Protein AF-A0A349SIL9-F1 (afdb_monomer)

Radius of gyration: 14.26 Å; Cα contacts (8 Å, |Δi|>4): 176; chains: 1; bounding box: 29×44×31 Å

Foldseek 3Di:
DDDPPPPVPPPALFDFDQAWFAWADAPDDAFDWDAAFDFGTWGDDPNDIDTDTDRGTFGWHDADDHHRDTGHHRHTGTGTDPPPD

Solvent-accessible surface area (backbone atoms only — not comparable to full-atom values): 5022 Å² total; per-residue (Å²): 139,81,78,78,81,75,74,70,70,76,82,63,48,52,49,48,32,92,50,57,29,36,28,67,42,65,72,70,56,71,69,40,77,46,46,56,66,41,68,43,34,31,34,35,39,98,93,39,79,44,80,41,56,38,90,47,69,44,37,30,62,41,72,69,61,54,63,77,36,78,42,48,63,70,38,62,38,36,30,37,52,59,90,88,116

Sequence (85 aa):
DKMPIKISSQLTNYLRSPMPGLLVSIAVEVGDSVNAGDEVAIVEAMKMENSLRVERDAVVAAVHASPGETLDVDQPIIEFEPDGA

Secondary structure (DSSP, 8-state):
------------SEEE-SSSEEEEEE---TT-EE-TT-EEEEEEETTEEEEEE-SS-EEEEEE---TTPEEPTT-EEEEEPPTT-

pLDDT: mean 88.67, std 17.34, range [39.31, 98.38]

Structure (mmCIF, N/CA/C/O backbone):
data_AF-A0A349SIL9-F1
#
_entry.id   AF-A0A349SIL9-F1
#
loop_
_atom_site.group_PDB
_atom_site.id
_atom_site.type_symbol
_atom_site.label_atom_id
_atom_site.label_alt_id
_atom_site.label_comp_id
_atom_site.label_asym_id
_atom_site.label_entity_id
_atom_site.label_seq_id
_atom_site.pdbx_PDB_ins_code
_atom_site.Cartn_x
_atom_site.Cartn_y
_atom_site.Cartn_z
_atom_site.occupancy
_atom_site.B_iso_or_equiv
_atom_site.auth_seq_id
_atom_site.auth_comp_id
_atom_site.auth_asym_id
_atom_site.auth_atom_id
_atom_site.pdbx_PDB_model_num
ATOM 1 N N . ASP A 1 1 ? 3.551 36.245 18.679 1.00 45.75 1 ASP A N 1
ATOM 2 C CA . ASP A 1 1 ? 3.771 34.789 18.549 1.00 45.75 1 ASP A CA 1
ATOM 3 C C . ASP A 1 1 ? 2.632 34.115 17.797 1.00 45.75 1 ASP A C 1
ATOM 5 O O . ASP A 1 1 ? 1.649 33.707 18.399 1.00 45.75 1 ASP A O 1
ATOM 9 N N . LYS A 1 2 ? 2.711 34.060 16.462 1.00 45.97 2 LYS A N 1
ATOM 10 C CA . LYS A 1 2 ? 1.742 33.323 15.638 1.00 45.97 2 LYS 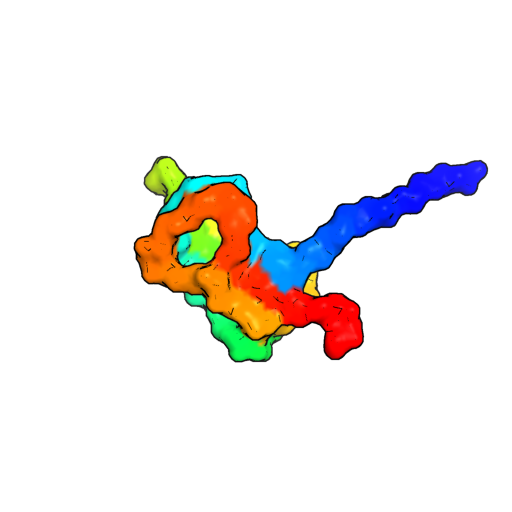A CA 1
ATOM 11 C C . LYS A 1 2 ? 2.406 32.026 1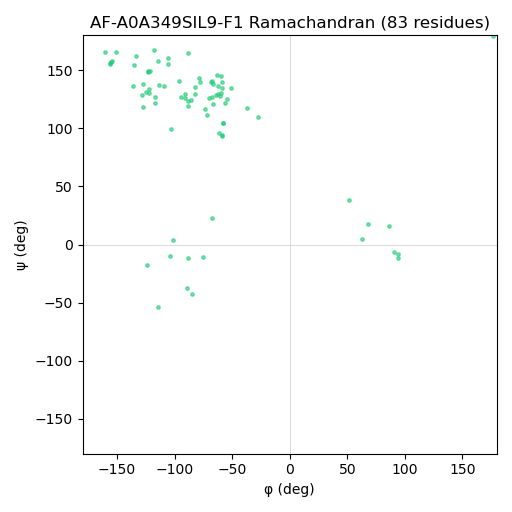5.196 1.00 45.97 2 LYS A C 1
ATOM 13 O O . LYS A 1 2 ? 3.218 32.042 14.278 1.00 45.97 2 LYS A O 1
ATOM 18 N N . MET A 1 3 ? 2.097 30.927 15.880 1.00 59.12 3 MET A N 1
ATOM 19 C CA . MET A 1 3 ? 2.408 29.597 15.360 1.00 59.12 3 MET A CA 1
ATOM 20 C C . MET A 1 3 ? 1.671 29.438 14.022 1.00 59.12 3 MET A C 1
ATOM 22 O O . MET A 1 3 ? 0.475 29.740 13.964 1.00 59.12 3 MET A O 1
ATOM 26 N N . PRO A 1 4 ? 2.339 29.010 12.939 1.00 57.97 4 PRO A N 1
ATOM 27 C CA . PRO A 1 4 ? 1.626 28.636 11.734 1.00 57.97 4 PRO A CA 1
ATOM 28 C C . PRO A 1 4 ? 0.759 27.424 12.076 1.00 57.97 4 PRO A C 1
ATOM 30 O O . PRO A 1 4 ? 1.244 26.444 12.644 1.00 57.97 4 PRO A O 1
ATOM 33 N N . ILE A 1 5 ? -0.528 27.500 11.740 1.00 52.34 5 ILE A N 1
ATOM 34 C CA . ILE A 1 5 ? -1.379 26.318 11.656 1.00 52.34 5 ILE A CA 1
ATOM 35 C C . ILE A 1 5 ? -0.682 25.418 10.636 1.00 52.34 5 ILE A C 1
ATOM 37 O O . ILE A 1 5 ? -0.691 25.713 9.440 1.00 52.34 5 ILE A O 1
ATOM 41 N N . LYS A 1 6 ? -0.017 24.356 11.107 1.00 40.88 6 LYS A N 1
ATOM 42 C CA . LYS A 1 6 ? 0.302 23.217 10.255 1.00 40.88 6 LYS A CA 1
ATOM 43 C C . LYS A 1 6 ? -1.061 22.692 9.833 1.00 40.88 6 LYS A C 1
ATOM 45 O O . LYS A 1 6 ? -1.716 21.991 10.595 1.00 40.88 6 LYS A O 1
ATOM 50 N N . ILE A 1 7 ? -1.516 23.107 8.655 1.00 41.56 7 ILE A N 1
ATOM 51 C CA . ILE A 1 7 ? -2.481 22.334 7.892 1.00 41.56 7 ILE A CA 1
ATOM 52 C C . ILE A 1 7 ? -1.748 21.011 7.701 1.00 41.56 7 ILE A C 1
ATOM 54 O O . ILE A 1 7 ? -0.844 20.933 6.871 1.00 41.56 7 ILE A O 1
ATOM 58 N N . SER A 1 8 ? -1.989 20.039 8.586 1.00 42.50 8 SER A N 1
ATOM 59 C CA . SER A 1 8 ? -1.542 18.675 8.362 1.00 42.50 8 SER A CA 1
ATOM 60 C C . SER A 1 8 ? -2.193 18.310 7.047 1.00 42.50 8 SER A C 1
ATOM 62 O O . SER A 1 8 ? -3.419 18.202 6.977 1.00 42.50 8 SER A O 1
ATOM 64 N N . SER A 1 9 ? -1.380 18.299 5.991 1.00 39.31 9 SER A N 1
ATOM 65 C CA . SER A 1 9 ? -1.738 17.785 4.680 1.00 39.31 9 SER A CA 1
ATOM 66 C C . SER A 1 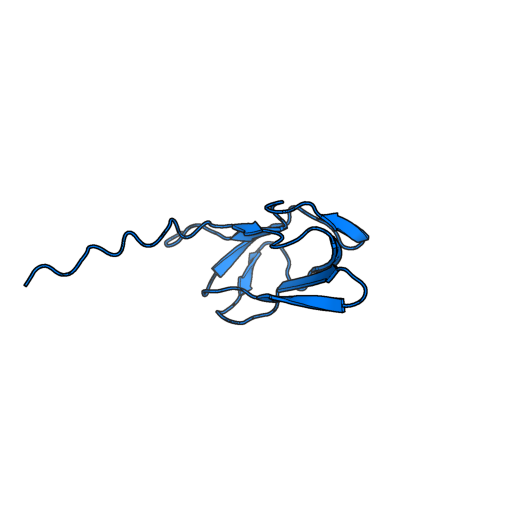9 ? -2.599 16.567 4.931 1.00 39.31 9 SER A C 1
ATOM 68 O O . SER A 1 9 ? -2.150 15.678 5.651 1.00 39.31 9 SER A O 1
ATOM 70 N N . GLN A 1 10 ? -3.851 16.642 4.485 1.00 44.06 10 GLN A N 1
ATOM 71 C CA . GLN A 1 10 ? -4.890 15.636 4.664 1.00 44.06 10 GLN A CA 1
ATOM 72 C C . GLN A 1 10 ? -4.235 14.263 4.805 1.00 44.06 10 GLN A C 1
ATOM 74 O O . GLN A 1 10 ? -3.600 13.822 3.850 1.00 44.06 10 GLN A O 1
ATOM 79 N N . LEU A 1 11 ? -4.282 13.672 6.006 1.00 53.47 11 LEU A N 1
ATOM 80 C CA . LEU A 1 11 ? -3.815 12.309 6.245 1.00 53.47 11 LEU A CA 1
ATOM 81 C C . LEU A 1 11 ? -4.655 11.447 5.315 1.00 53.47 11 LEU A C 1
ATOM 83 O O . LEU A 1 11 ? -5.815 11.159 5.599 1.00 53.47 11 LEU A O 1
ATOM 87 N N . THR A 1 12 ? -4.141 11.182 4.118 1.00 73.44 12 THR A N 1
ATOM 88 C CA . THR A 1 12 ? -4.894 10.412 3.149 1.00 73.44 12 THR A CA 1
ATOM 89 C C . THR A 1 12 ? -4.981 9.022 3.735 1.00 73.44 12 THR A C 1
ATOM 91 O O . THR A 1 12 ? -3.954 8.428 4.052 1.00 73.44 12 THR A O 1
ATOM 94 N N . ASN A 1 13 ? -6.187 8.481 3.843 1.00 91.75 13 ASN A N 1
ATOM 95 C CA . ASN A 1 13 ? -6.415 7.101 4.267 1.00 91.75 13 ASN A CA 1
ATOM 96 C C . ASN A 1 13 ? -5.910 6.083 3.233 1.00 91.75 13 ASN A C 1
ATOM 98 O O . ASN A 1 13 ? -6.402 4.972 3.176 1.00 91.75 13 ASN A O 1
ATOM 102 N N . TYR A 1 14 ? -4.974 6.461 2.369 1.00 94.44 14 TYR A N 1
ATOM 103 C CA . TYR A 1 14 ? -4.485 5.654 1.273 1.00 94.44 14 TYR A CA 1
ATOM 104 C C . TYR A 1 14 ? -2.970 5.603 1.324 1.00 94.44 14 TYR A C 1
ATOM 106 O O . TYR A 1 14 ? -2.314 6.645 1.308 1.00 94.44 14 TYR A O 1
ATOM 114 N N . LEU A 1 15 ? -2.434 4.391 1.279 1.00 95.44 15 LEU A N 1
ATOM 115 C CA . LEU A 1 15 ? -1.082 4.146 0.814 1.00 95.44 15 LEU A CA 1
ATOM 116 C C . LEU A 1 15 ? -1.143 3.940 -0.698 1.00 95.44 15 LEU A C 1
ATOM 118 O O . LEU A 1 15 ? -1.838 3.055 -1.207 1.00 95.44 15 LEU A O 1
ATOM 122 N N . ARG A 1 16 ? -0.443 4.814 -1.415 1.00 96.19 16 ARG A N 1
ATOM 123 C CA . ARG A 1 16 ? -0.408 4.868 -2.877 1.00 96.19 16 ARG A CA 1
ATOM 124 C C . ARG A 1 16 ? 0.982 4.524 -3.375 1.00 96.19 16 ARG A C 1
ATOM 126 O O . ARG A 1 16 ? 1.955 4.691 -2.641 1.00 96.19 16 ARG A O 1
ATOM 133 N N . SER A 1 17 ? 1.081 4.083 -4.625 1.00 95.94 17 SER A N 1
ATOM 134 C CA . SER A 1 17 ? 2.385 3.830 -5.225 1.00 95.94 17 SER A CA 1
ATOM 135 C C . SER A 1 17 ? 3.155 5.146 -5.395 1.00 95.94 17 SER A C 1
ATOM 137 O O . SER A 1 17 ? 2.686 6.032 -6.114 1.00 95.94 17 SER A O 1
ATOM 139 N N . PRO A 1 18 ? 4.345 5.302 -4.786 1.00 93.06 18 PRO A N 1
ATOM 140 C CA . PRO A 1 18 ? 5.137 6.527 -4.921 1.00 93.06 18 PRO A CA 1
ATOM 141 C C . PRO A 1 18 ? 5.840 6.624 -6.284 1.00 93.06 18 PRO A C 1
ATOM 143 O O . PRO A 1 18 ? 6.425 7.651 -6.622 1.00 93.06 18 PRO A O 1
ATOM 146 N N . MET A 1 19 ? 5.833 5.538 -7.056 1.00 94.25 19 MET A N 1
ATOM 147 C CA . MET A 1 19 ? 6.516 5.403 -8.337 1.00 94.25 19 MET A CA 1
ATOM 148 C C . MET A 1 19 ? 5.835 4.314 -9.179 1.00 94.25 19 MET A C 1
ATOM 150 O O . MET A 1 19 ? 5.214 3.414 -8.609 1.00 94.25 19 MET A O 1
ATOM 154 N N . PRO A 1 20 ? 5.962 4.341 -10.515 1.00 97.00 20 PRO A N 1
ATOM 155 C CA . PRO A 1 20 ? 5.535 3.219 -11.335 1.00 97.00 20 PRO A CA 1
ATOM 156 C C . PRO A 1 20 ? 6.426 1.994 -11.087 1.00 97.00 20 PRO A C 1
ATOM 158 O O . PRO A 1 20 ? 7.647 2.125 -10.957 1.00 97.00 20 PRO A O 1
ATOM 161 N N . GLY A 1 21 ? 5.836 0.803 -11.044 1.00 97.44 21 GLY A N 1
ATOM 162 C CA . GLY A 1 21 ? 6.580 -0.424 -10.754 1.00 97.44 21 GLY A CA 1
ATOM 163 C C . GLY A 1 21 ? 5.705 -1.668 -10.675 1.00 97.44 21 GLY A C 1
ATOM 164 O O . GLY A 1 21 ? 4.494 -1.599 -10.850 1.00 97.44 21 GLY A O 1
ATOM 165 N N . LEU A 1 22 ? 6.323 -2.818 -10.422 1.00 98.31 22 LEU A N 1
ATOM 166 C CA . LEU A 1 22 ? 5.629 -4.083 -10.196 1.00 98.31 22 LEU A CA 1
ATOM 167 C C . LEU A 1 22 ? 5.352 -4.251 -8.701 1.00 98.31 22 LEU A C 1
ATOM 169 O O . LEU A 1 22 ? 6.282 -4.214 -7.898 1.00 98.31 22 LEU A O 1
ATOM 173 N N . LEU A 1 23 ? 4.100 -4.484 -8.319 1.00 98.38 23 LEU A N 1
ATOM 174 C CA . LEU A 1 23 ? 3.761 -4.875 -6.956 1.00 98.38 23 LEU A CA 1
ATOM 175 C C . LEU A 1 23 ? 4.225 -6.314 -6.714 1.00 98.38 23 LEU A C 1
ATOM 177 O O . LEU A 1 23 ? 3.689 -7.249 -7.300 1.00 98.38 23 LEU A O 1
ATOM 181 N N . VAL A 1 24 ? 5.228 -6.505 -5.865 1.00 98.38 24 VAL A N 1
ATOM 182 C CA . VAL A 1 24 ? 5.826 -7.821 -5.595 1.00 98.38 24 VAL A CA 1
ATOM 183 C C . VAL A 1 24 ? 5.035 -8.570 -4.531 1.00 98.38 24 VAL A C 1
ATOM 185 O O . VAL A 1 24 ? 4.785 -9.766 -4.670 1.00 98.38 24 VAL A O 1
ATOM 188 N N . SER A 1 25 ? 4.627 -7.878 -3.469 1.00 98.19 25 SER A N 1
ATOM 189 C CA . SER A 1 25 ? 3.901 -8.481 -2.354 1.00 98.19 25 SER A CA 1
ATOM 190 C C . SER A 1 25 ? 3.033 -7.465 -1.617 1.00 98.19 25 SER A C 1
ATOM 192 O O . SER A 1 25 ? 3.284 -6.258 -1.655 1.00 98.19 25 SER A O 1
ATOM 194 N N . ILE A 1 26 ? 2.025 -7.992 -0.924 1.00 98.12 26 ILE A N 1
ATOM 195 C CA . ILE A 1 26 ? 1.236 -7.303 0.097 1.00 98.12 26 ILE A CA 1
ATOM 196 C C . ILE A 1 26 ? 1.330 -8.161 1.358 1.00 98.12 26 ILE A C 1
ATOM 198 O O . ILE A 1 26 ? 1.162 -9.378 1.282 1.00 98.12 26 ILE A O 1
ATOM 202 N N . ALA A 1 27 ? 1.646 -7.539 2.490 1.00 97.56 27 ALA A N 1
ATOM 203 C CA . ALA A 1 27 ? 1.891 -8.220 3.762 1.00 97.56 27 ALA A CA 1
ATOM 204 C C . ALA A 1 27 ? 0.701 -8.148 4.737 1.00 97.56 27 ALA A C 1
ATOM 206 O O . ALA A 1 27 ? 0.824 -8.602 5.870 1.00 97.56 27 ALA A O 1
ATOM 207 N N . VAL A 1 28 ? -0.420 -7.564 4.306 1.00 97.69 28 VAL A N 1
ATOM 208 C CA . VAL A 1 28 ? -1.605 -7.300 5.130 1.00 97.69 28 VAL A CA 1
ATOM 209 C C . VAL A 1 28 ? -2.895 -7.681 4.415 1.00 97.69 28 VAL A C 1
ATOM 211 O O . VAL A 1 28 ? -2.978 -7.643 3.185 1.00 97.69 28 VAL A O 1
ATOM 214 N N . GLU A 1 29 ? -3.917 -7.989 5.198 1.00 98.06 29 GLU A N 1
ATOM 215 C CA . GLU A 1 29 ? -5.276 -8.270 4.751 1.00 98.06 29 GLU A CA 1
ATOM 216 C C . GLU A 1 29 ? -6.269 -7.251 5.334 1.00 98.06 29 GLU A C 1
ATOM 218 O O . GLU A 1 29 ? -5.959 -6.467 6.231 1.00 98.06 29 GLU A O 1
ATOM 223 N N . VAL A 1 30 ? -7.492 -7.230 4.798 1.00 98.25 30 VAL A N 1
ATOM 224 C CA . VAL A 1 30 ? -8.557 -6.358 5.316 1.00 98.25 30 VAL A CA 1
ATOM 225 C C . VAL A 1 30 ? -8.890 -6.731 6.761 1.00 98.25 30 VAL A C 1
ATOM 227 O O . VAL A 1 30 ? -9.172 -7.890 7.056 1.00 98.25 30 VAL A O 1
ATOM 230 N N . GLY A 1 31 ? -8.916 -5.728 7.639 1.00 97.88 31 GLY A N 1
ATOM 231 C CA . GLY A 1 31 ? -9.143 -5.874 9.077 1.00 97.88 31 GLY A CA 1
ATOM 232 C C . GLY A 1 31 ? -7.865 -5.974 9.914 1.00 97.88 31 GLY A C 1
ATOM 233 O O . GLY A 1 31 ? -7.952 -5.907 11.141 1.00 97.88 31 GLY A O 1
ATOM 234 N N . ASP A 1 32 ? -6.688 -6.086 9.293 1.00 98.31 32 ASP A N 1
ATOM 235 C CA . ASP A 1 32 ? -5.425 -6.109 10.028 1.00 98.31 32 ASP A CA 1
ATOM 236 C C . ASP A 1 32 ? -5.122 -4.756 10.674 1.00 98.31 32 ASP A C 1
ATOM 238 O O . ASP A 1 32 ? -5.309 -3.696 10.073 1.00 98.31 32 ASP A O 1
ATOM 242 N N . SER A 1 33 ? -4.603 -4.802 11.903 1.00 97.00 33 SER A N 1
ATOM 243 C CA . SER A 1 33 ? -4.036 -3.636 12.584 1.00 97.00 33 SER A CA 1
ATOM 244 C C . SER A 1 33 ? -2.542 -3.539 12.288 1.00 97.00 33 SER A C 1
ATOM 246 O O . SER A 1 33 ? -1.806 -4.507 12.476 1.00 97.00 33 SER A O 1
ATOM 248 N N . VAL A 1 34 ? -2.095 -2.360 11.870 1.00 96.44 34 VAL A N 1
ATOM 249 C CA . VAL A 1 34 ? -0.704 -2.045 11.526 1.00 96.44 34 VAL A CA 1
ATOM 250 C C . VAL A 1 34 ? -0.214 -0.871 12.361 1.00 96.44 34 VAL A C 1
ATOM 252 O O . VAL A 1 34 ? -0.993 0.015 12.713 1.00 96.44 34 VAL A O 1
ATOM 255 N N . ASN A 1 35 ? 1.080 -0.849 12.661 1.00 96.25 35 ASN A N 1
ATOM 256 C CA . ASN A 1 35 ? 1.724 0.226 13.404 1.00 96.25 35 ASN A CA 1
ATOM 257 C C . ASN A 1 35 ? 2.564 1.109 12.479 1.00 96.25 35 ASN A C 1
ATOM 259 O O . ASN A 1 35 ? 2.999 0.699 11.397 1.00 96.25 35 ASN A O 1
ATOM 263 N N . ALA A 1 36 ? 2.860 2.323 12.937 1.00 94.56 36 ALA A N 1
ATOM 264 C CA . ALA A 1 36 ? 3.79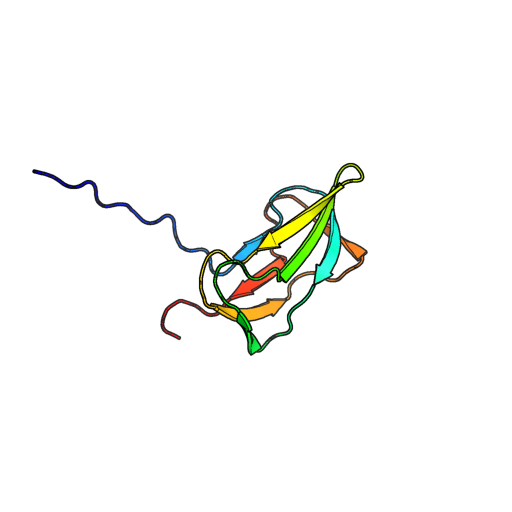9 3.199 12.250 1.00 94.56 36 ALA A CA 1
ATOM 265 C C . ALA A 1 36 ? 5.159 2.500 12.024 1.00 94.56 36 ALA A C 1
ATOM 267 O O . ALA A 1 36 ? 5.814 2.045 12.962 1.00 94.56 36 ALA A O 1
ATOM 268 N N . GLY A 1 37 ? 5.612 2.466 10.770 1.00 95.19 37 GLY A N 1
ATOM 269 C CA . GLY A 1 37 ? 6.858 1.833 10.336 1.00 95.19 37 GLY A CA 1
ATOM 270 C C . GLY A 1 37 ? 6.713 0.390 9.842 1.00 95.19 37 GLY A C 1
ATOM 271 O O . GLY A 1 37 ? 7.655 -0.112 9.209 1.00 95.19 37 GLY A O 1
ATOM 272 N N . ASP A 1 38 ? 5.559 -0.246 10.062 1.00 97.56 38 ASP A N 1
ATOM 273 C CA . ASP A 1 38 ? 5.287 -1.592 9.558 1.00 97.56 38 ASP A CA 1
ATOM 274 C C . ASP A 1 38 ? 5.314 -1.593 8.027 1.00 97.56 38 ASP A C 1
ATOM 276 O O . ASP A 1 38 ? 4.815 -0.680 7.366 1.00 97.56 38 ASP A O 1
ATOM 280 N N . GLU A 1 39 ? 5.961 -2.610 7.461 1.00 97.88 39 GLU A N 1
ATOM 281 C CA . GLU A 1 39 ? 5.995 -2.840 6.020 1.00 97.88 39 GLU A CA 1
ATOM 282 C C . GLU A 1 39 ? 4.723 -3.560 5.593 1.00 97.88 39 GLU A C 1
ATOM 284 O O . GLU A 1 39 ? 4.370 -4.587 6.166 1.00 97.88 39 GLU A O 1
ATOM 289 N N . VAL A 1 40 ? 4.052 -3.029 4.575 1.00 97.88 40 VAL A N 1
ATOM 290 C CA . VAL A 1 40 ? 2.743 -3.539 4.143 1.00 97.88 40 VAL A CA 1
ATOM 291 C C . VAL A 1 40 ? 2.703 -3.934 2.673 1.00 97.88 40 VAL A C 1
ATOM 293 O O . VAL A 1 40 ? 1.820 -4.686 2.269 1.00 97.88 40 VAL A O 1
ATOM 296 N N . ALA A 1 41 ? 3.663 -3.471 1.872 1.00 98.00 41 ALA A N 1
ATOM 297 C CA . ALA A 1 41 ? 3.815 -3.864 0.478 1.00 98.00 41 ALA A CA 1
ATOM 298 C C . ALA A 1 41 ? 5.265 -3.693 0.006 1.00 98.00 41 ALA A C 1
ATOM 300 O O . ALA A 1 41 ? 6.007 -2.869 0.544 1.00 98.00 41 ALA A O 1
ATOM 301 N N . ILE A 1 42 ? 5.651 -4.428 -1.037 1.00 98.19 42 ILE A N 1
ATOM 302 C CA . ILE A 1 42 ? 6.943 -4.277 -1.721 1.00 98.19 42 ILE A CA 1
ATOM 303 C C . ILE A 1 42 ? 6.687 -3.975 -3.193 1.00 98.19 42 ILE A C 1
ATOM 305 O O . ILE A 1 42 ? 5.943 -4.699 -3.852 1.00 98.19 42 ILE A O 1
ATOM 309 N N . VAL A 1 43 ? 7.336 -2.937 -3.722 1.00 98.00 43 VAL A N 1
ATOM 310 C CA . VAL A 1 43 ? 7.285 -2.585 -5.148 1.00 98.00 43 VAL A CA 1
ATOM 311 C C . VAL A 1 43 ? 8.672 -2.706 -5.765 1.00 98.00 43 VAL A C 1
ATOM 313 O O . VAL A 1 43 ? 9.630 -2.098 -5.287 1.00 98.00 43 VAL A O 1
ATOM 316 N N . GLU A 1 44 ? 8.783 -3.450 -6.860 1.00 97.75 44 GLU A N 1
ATOM 317 C CA . GLU A 1 44 ? 9.982 -3.483 -7.688 1.00 97.75 44 GLU A CA 1
ATOM 318 C C . GLU A 1 44 ? 9.908 -2.384 -8.752 1.00 97.75 44 GLU A C 1
ATOM 320 O O . GLU A 1 44 ? 8.996 -2.343 -9.579 1.00 97.75 44 GLU A O 1
ATOM 325 N N . ALA A 1 45 ? 10.907 -1.509 -8.773 1.00 94.44 45 ALA A N 1
ATOM 326 C CA . ALA A 1 45 ? 11.100 -0.541 -9.841 1.00 94.44 45 ALA A CA 1
ATOM 327 C C . ALA A 1 45 ? 12.578 -0.489 -10.223 1.00 94.44 45 ALA A C 1
ATOM 329 O O . ALA A 1 45 ? 13.462 -0.479 -9.368 1.00 94.44 45 ALA A O 1
ATOM 330 N N . MET A 1 46 ? 12.863 -0.459 -11.527 1.00 91.62 46 MET A N 1
ATOM 331 C CA 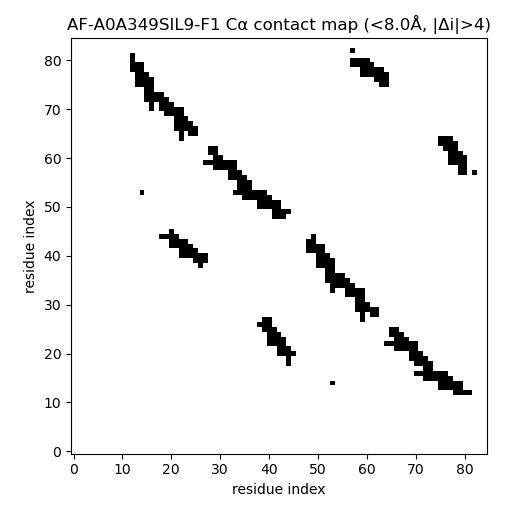. MET A 1 46 ? 14.234 -0.372 -12.052 1.00 91.62 46 MET A CA 1
ATOM 332 C C . MET A 1 46 ? 15.198 -1.429 -11.464 1.00 91.62 46 MET A C 1
ATOM 334 O O . MET A 1 46 ? 16.376 -1.138 -11.255 1.00 91.62 46 MET A O 1
ATOM 338 N N . LYS A 1 47 ? 14.715 -2.668 -11.255 1.00 91.31 47 LYS A N 1
ATOM 339 C CA . LYS A 1 47 ? 15.448 -3.808 -10.654 1.00 91.31 47 LYS A CA 1
ATOM 340 C C . LYS A 1 47 ? 15.793 -3.648 -9.167 1.00 91.31 47 LYS A C 1
ATOM 342 O O . LYS A 1 47 ? 16.686 -4.335 -8.675 1.00 91.31 47 LYS A O 1
ATOM 347 N N . MET A 1 48 ? 15.133 -2.730 -8.467 1.00 95.44 48 MET A N 1
ATOM 348 C CA . MET A 1 48 ? 15.268 -2.555 -7.024 1.00 95.44 48 MET A CA 1
ATOM 349 C C . MET A 1 48 ? 13.911 -2.715 -6.350 1.00 95.44 48 MET A C 1
ATOM 351 O O . MET A 1 48 ? 12.923 -2.124 -6.785 1.00 95.44 48 MET A O 1
ATOM 355 N N . GLU A 1 49 ? 13.882 -3.489 -5.273 1.00 96.81 49 GLU A N 1
ATOM 356 C CA . GLU A 1 49 ? 12.720 -3.620 -4.399 1.00 96.81 49 GLU A CA 1
ATOM 357 C C . GLU A 1 49 ? 12.679 -2.462 -3.401 1.00 96.81 49 GLU A C 1
ATOM 359 O O . GLU A 1 49 ? 13.696 -2.084 -2.815 1.00 96.81 49 GLU A O 1
ATOM 364 N N . ASN A 1 50 ? 11.494 -1.891 -3.212 1.00 96.06 50 ASN A N 1
ATOM 365 C CA . ASN A 1 50 ? 11.250 -0.785 -2.302 1.00 96.06 50 ASN A CA 1
ATOM 366 C C . ASN A 1 50 ? 10.097 -1.149 -1.368 1.00 96.06 50 ASN A C 1
ATOM 368 O O . ASN A 1 50 ? 8.967 -1.362 -1.811 1.00 96.06 50 ASN A O 1
ATOM 372 N N . SER A 1 51 ? 10.395 -1.192 -0.072 1.00 96.94 51 SER A N 1
ATOM 373 C CA . SER A 1 51 ? 9.406 -1.399 0.983 1.00 96.94 51 SER A CA 1
ATOM 374 C C . SER A 1 51 ? 8.508 -0.177 1.137 1.00 96.94 51 SER A C 1
ATOM 376 O O . SER A 1 51 ? 8.995 0.927 1.393 1.00 96.94 51 SER A O 1
ATOM 378 N N . LEU A 1 52 ? 7.198 -0.384 1.068 1.00 96.69 52 LEU A N 1
ATOM 379 C CA . LEU A 1 52 ? 6.201 0.612 1.435 1.00 96.69 52 LEU A CA 1
ATOM 380 C C . LEU A 1 52 ? 5.785 0.384 2.887 1.00 96.69 52 LEU A C 1
ATOM 382 O O . LEU A 1 52 ? 5.418 -0.727 3.279 1.00 96.69 52 LEU A O 1
ATOM 386 N N . ARG A 1 53 ? 5.876 1.446 3.689 1.00 96.00 53 ARG A N 1
ATOM 387 C CA . ARG A 1 53 ? 5.645 1.410 5.135 1.00 96.00 53 ARG A CA 1
ATOM 388 C C . ARG A 1 53 ? 4.530 2.359 5.531 1.00 96.00 53 ARG A C 1
ATOM 390 O O . ARG A 1 53 ? 4.350 3.397 4.897 1.00 96.00 53 ARG A O 1
ATOM 397 N N . VAL A 1 54 ? 3.811 2.013 6.590 1.00 93.75 54 VAL A N 1
ATOM 398 C CA . VAL A 1 54 ? 2.748 2.863 7.135 1.00 93.75 54 VAL A CA 1
ATOM 399 C C . VAL A 1 54 ? 3.362 3.994 7.956 1.00 93.75 54 VAL A C 1
ATOM 401 O O . VAL A 1 54 ? 4.321 3.787 8.694 1.00 93.75 54 VAL A O 1
ATOM 404 N N . GLU A 1 55 ? 2.821 5.204 7.847 1.00 90.50 55 GLU A N 1
ATOM 405 C CA . GLU A 1 55 ? 3.332 6.376 8.578 1.00 90.50 55 GLU A CA 1
ATOM 406 C C . GLU A 1 55 ? 2.709 6.548 9.975 1.00 90.50 55 GLU A C 1
ATOM 408 O O . GLU A 1 55 ? 3.177 7.363 10.770 1.00 90.50 55 GLU A O 1
ATOM 413 N N . ARG A 1 56 ? 1.647 5.793 10.274 1.00 91.88 56 ARG A N 1
ATOM 414 C CA . ARG A 1 56 ? 0.869 5.860 11.514 1.00 91.88 56 ARG A CA 1
ATOM 415 C C . ARG A 1 56 ? 0.254 4.505 11.848 1.00 91.88 56 ARG A C 1
ATOM 417 O O . ARG A 1 56 ? 0.155 3.647 10.978 1.00 91.88 56 ARG A O 1
ATOM 424 N N . ASP A 1 57 ? -0.222 4.362 13.076 1.00 94.25 57 ASP A N 1
ATOM 425 C CA . ASP A 1 57 ? -1.061 3.226 13.445 1.00 94.25 57 ASP A CA 1
ATOM 426 C C . ASP A 1 57 ? -2.402 3.314 12.692 1.00 94.25 57 ASP A C 1
ATOM 428 O O . ASP A 1 57 ? -2.964 4.407 12.513 1.00 94.25 57 ASP A O 1
ATOM 432 N N . ALA A 1 58 ? -2.888 2.179 12.191 1.00 95.12 58 ALA A N 1
ATOM 433 C CA . ALA A 1 58 ? -4.084 2.109 11.358 1.00 95.12 58 ALA A CA 1
ATOM 434 C C . ALA A 1 58 ? -4.694 0.700 11.321 1.00 95.12 58 ALA A C 1
ATOM 436 O O . ALA A 1 58 ? -4.045 -0.283 11.670 1.00 95.12 58 ALA A O 1
ATOM 437 N N . VAL A 1 59 ? -5.932 0.608 10.832 1.00 96.75 59 VAL A N 1
ATOM 438 C CA . VAL A 1 59 ? -6.582 -0.655 10.453 1.00 96.75 59 VAL A CA 1
ATOM 439 C C . VAL A 1 59 ? -6.785 -0.660 8.942 1.00 96.75 59 VAL A C 1
ATOM 441 O O . VAL A 1 59 ? -7.160 0.364 8.368 1.00 96.75 59 VAL A O 1
ATOM 444 N N . VAL A 1 60 ? -6.512 -1.782 8.278 1.00 97.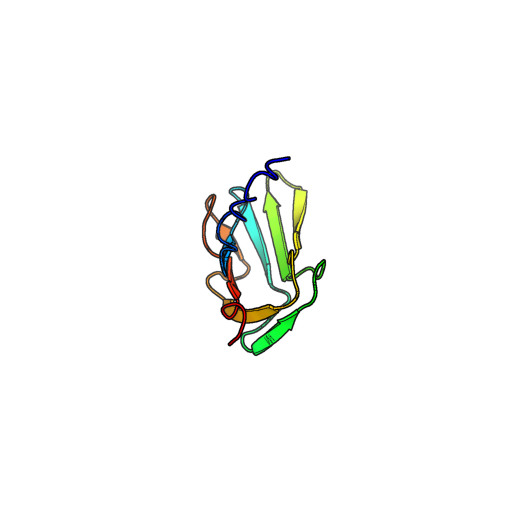62 60 VAL A N 1
ATOM 445 C CA . VAL A 1 60 ? -6.694 -1.928 6.828 1.00 97.62 60 VAL A CA 1
ATOM 446 C C . VAL A 1 60 ? -8.183 -2.032 6.496 1.00 97.62 60 VAL A C 1
ATOM 448 O O . VAL A 1 60 ? -8.841 -3.001 6.862 1.00 97.62 60 VAL A O 1
ATOM 451 N N . ALA A 1 61 ? -8.706 -1.062 5.750 1.00 97.88 61 ALA A N 1
ATOM 452 C CA . ALA A 1 61 ? -10.095 -1.029 5.300 1.00 97.88 61 ALA A CA 1
ATOM 453 C C . ALA A 1 61 ? -10.293 -1.735 3.948 1.00 97.88 61 ALA A C 1
ATOM 455 O O . ALA A 1 61 ? -11.307 -2.401 3.737 1.00 97.88 61 ALA A O 1
ATOM 456 N N . ALA A 1 62 ? -9.336 -1.599 3.025 1.00 98.00 62 ALA A N 1
ATOM 457 C CA . ALA A 1 62 ? -9.381 -2.259 1.722 1.00 98.00 62 ALA A CA 1
ATOM 458 C C . ALA A 1 62 ? -7.985 -2.443 1.113 1.00 98.00 62 ALA A C 1
ATOM 460 O O . ALA A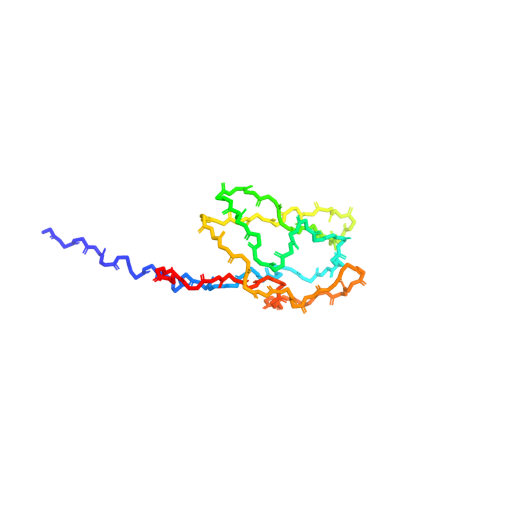 1 62 ? -7.063 -1.669 1.372 1.00 98.00 62 ALA A O 1
ATOM 461 N N . VAL A 1 63 ? -7.861 -3.442 0.239 1.00 98.06 63 VAL A N 1
ATOM 462 C CA . VAL A 1 63 ? -6.689 -3.670 -0.613 1.00 98.06 63 VAL A CA 1
ATOM 463 C C . VAL A 1 63 ? -7.127 -3.531 -2.071 1.00 98.06 63 VAL A C 1
ATOM 465 O O . VAL A 1 63 ? -8.049 -4.215 -2.511 1.00 98.06 63 VAL A O 1
ATOM 468 N N . HIS A 1 64 ? -6.493 -2.613 -2.801 1.00 97.94 64 HIS A N 1
ATOM 469 C CA . HIS A 1 64 ? -6.907 -2.161 -4.138 1.00 97.94 64 HIS A CA 1
ATOM 470 C C . HIS A 1 64 ? -6.055 -2.721 -5.282 1.00 97.94 64 HIS A C 1
ATOM 472 O O . HIS A 1 64 ? -6.423 -2.556 -6.441 1.00 97.94 64 HIS A O 1
ATOM 478 N N . ALA A 1 65 ? -4.937 -3.377 -4.971 1.00 97.06 65 ALA A N 1
ATOM 479 C CA . ALA A 1 65 ? -4.018 -3.955 -5.948 1.00 97.06 65 ALA A CA 1
ATOM 480 C C . ALA A 1 65 ? -3.629 -5.383 -5.550 1.00 97.06 65 ALA A C 1
ATOM 482 O O . ALA A 1 65 ? -3.808 -5.784 -4.401 1.00 97.06 65 ALA A O 1
ATOM 483 N N . SER A 1 66 ? -3.097 -6.163 -6.491 1.00 97.25 66 SER A N 1
ATOM 484 C CA . SER A 1 66 ? -2.647 -7.541 -6.234 1.00 97.25 66 SER A CA 1
ATOM 485 C C . SER A 1 66 ? -1.172 -7.760 -6.590 1.00 97.25 66 SER A C 1
ATOM 487 O O . SER A 1 66 ? -0.677 -7.160 -7.544 1.00 97.25 66 SER A O 1
ATOM 489 N N . PRO A 1 67 ? -0.443 -8.645 -5.881 1.00 98.00 67 PRO A N 1
ATOM 490 C CA . PRO A 1 67 ? 0.899 -9.053 -6.292 1.00 98.00 67 PRO A CA 1
ATOM 491 C C . PRO A 1 67 ? 0.950 -9.505 -7.761 1.00 98.00 67 PRO A C 1
ATOM 493 O O . PRO A 1 67 ? 0.098 -10.266 -8.220 1.00 98.00 67 PRO A O 1
ATOM 496 N N . GLY A 1 68 ? 1.958 -9.040 -8.495 1.00 98.12 68 GLY A N 1
ATOM 497 C CA . GLY A 1 68 ? 2.113 -9.220 -9.940 1.00 98.12 68 GLY A CA 1
ATOM 498 C C . GLY A 1 68 ? 1.487 -8.110 -10.793 1.00 98.12 68 GLY A C 1
ATOM 499 O O . GLY A 1 68 ? 1.684 -8.097 -12.009 1.00 98.12 68 GLY A O 1
ATOM 500 N N . GLU A 1 69 ? 0.756 -7.171 -10.192 1.00 98.38 69 GLU A N 1
ATOM 501 C CA . GLU A 1 69 ? 0.170 -6.026 -10.889 1.00 98.38 69 GLU A CA 1
ATOM 502 C C . GLU A 1 69 ? 1.205 -4.921 -11.145 1.00 98.38 69 GLU A C 1
ATOM 504 O O . GLU A 1 69 ? 2.079 -4.655 -10.319 1.00 98.38 69 GLU A O 1
ATOM 509 N N . THR A 1 70 ? 1.110 -4.260 -12.302 1.00 98.19 70 THR A N 1
ATOM 510 C CA . THR A 1 70 ? 1.885 -3.042 -12.581 1.00 98.19 70 THR A CA 1
ATOM 511 C C . THR A 1 70 ? 1.132 -1.838 -12.034 1.00 98.19 70 THR A C 1
ATOM 513 O O . THR A 1 70 ? -0.016 -1.618 -12.405 1.00 98.19 70 THR A O 1
ATOM 516 N N . LEU A 1 71 ? 1.791 -1.069 -11.177 1.00 98.06 71 LEU A N 1
ATOM 517 C CA . LEU A 1 71 ? 1.261 0.133 -10.553 1.00 98.06 71 LEU A CA 1
ATOM 518 C C . LEU A 1 71 ? 1.694 1.378 -11.324 1.00 98.06 71 LEU A C 1
ATOM 520 O O . LEU A 1 71 ? 2.861 1.492 -11.711 1.00 98.06 71 LEU A O 1
ATOM 524 N N . ASP A 1 72 ? 0.781 2.337 -11.456 1.00 97.81 72 ASP A N 1
ATOM 525 C CA . ASP A 1 72 ? 1.091 3.718 -11.832 1.00 97.81 72 ASP A CA 1
ATOM 526 C C . ASP A 1 72 ? 1.402 4.584 -10.598 1.00 97.81 72 ASP A C 1
ATOM 528 O O . ASP A 1 72 ? 1.095 4.227 -9.459 1.00 97.81 72 ASP A O 1
ATOM 532 N N . VAL A 1 73 ? 1.998 5.762 -10.815 1.00 95.25 73 VAL A N 1
ATOM 533 C CA . VAL A 1 73 ? 2.179 6.760 -9.745 1.00 95.25 73 VAL A CA 1
ATOM 534 C C . VAL A 1 73 ? 0.825 7.173 -9.157 1.00 95.25 73 VAL A C 1
ATOM 536 O O . VAL A 1 73 ? -0.154 7.332 -9.883 1.00 95.25 73 VAL A O 1
ATOM 539 N N . ASP A 1 74 ? 0.768 7.333 -7.836 1.00 94.94 74 ASP A N 1
ATOM 540 C CA . ASP A 1 74 ? -0.429 7.681 -7.060 1.00 94.94 74 ASP A CA 1
ATOM 541 C C . ASP A 1 74 ? -1.582 6.655 -7.115 1.00 94.94 74 ASP A C 1
ATOM 543 O O . ASP A 1 74 ? -2.641 6.882 -6.505 1.00 94.94 74 ASP A O 1
ATOM 547 N N . GLN A 1 75 ? -1.387 5.498 -7.765 1.00 96.88 75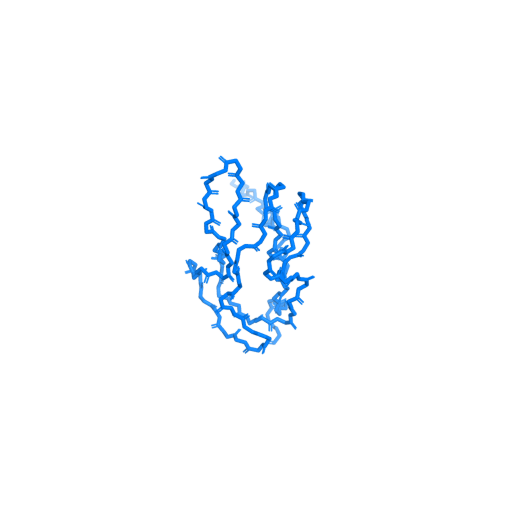 GLN A N 1
ATOM 548 C CA . GLN A 1 75 ? -2.356 4.402 -7.751 1.00 96.88 75 GLN A CA 1
ATOM 549 C C . GLN A 1 75 ? -2.575 3.915 -6.304 1.00 96.88 75 GLN A C 1
ATOM 551 O O . GLN A 1 75 ? -1.595 3.618 -5.614 1.00 96.88 75 GLN A O 1
ATOM 556 N N . PRO A 1 76 ? -3.829 3.833 -5.813 1.00 96.88 76 PRO A N 1
ATOM 557 C CA . PRO A 1 76 ? -4.135 3.241 -4.511 1.00 96.88 76 PRO A CA 1
ATOM 558 C C . PRO A 1 76 ? -3.680 1.783 -4.420 1.00 96.88 76 PRO A C 1
ATOM 560 O O . PRO A 1 76 ? -3.963 0.995 -5.317 1.00 96.88 76 PRO A O 1
ATOM 563 N N . ILE A 1 77 ? -3.035 1.423 -3.310 1.00 97.56 77 ILE A N 1
ATOM 564 C CA . ILE A 1 77 ? -2.649 0.038 -3.002 1.00 97.56 77 ILE A CA 1
ATOM 565 C C . ILE A 1 77 ? -3.425 -0.440 -1.777 1.00 97.56 77 ILE A C 1
ATOM 567 O O . ILE A 1 77 ? -4.108 -1.459 -1.836 1.00 97.56 77 ILE A O 1
ATOM 571 N N . ILE A 1 78 ? -3.360 0.320 -0.681 1.00 97.88 78 ILE A N 1
ATOM 572 C CA . ILE A 1 78 ? -4.046 0.015 0.578 1.00 97.88 78 ILE A CA 1
ATOM 573 C C . ILE A 1 78 ? -4.859 1.234 0.996 1.00 97.88 78 ILE A C 1
ATOM 575 O O . ILE A 1 78 ? -4.391 2.368 0.888 1.00 97.88 78 ILE A O 1
ATOM 579 N N . GLU A 1 79 ? -6.070 0.990 1.475 1.00 97.06 79 GLU A N 1
ATOM 580 C CA . GLU A 1 79 ? -6.901 1.963 2.168 1.00 97.06 79 GLU A CA 1
ATOM 581 C C . GLU A 1 79 ? -6.979 1.604 3.650 1.00 97.06 79 GLU A C 1
ATOM 583 O O . GLU A 1 79 ? -7.153 0.440 4.009 1.00 97.06 79 GLU A O 1
ATOM 588 N N . PHE A 1 80 ? -6.862 2.610 4.503 1.00 96.19 80 PHE A N 1
ATOM 589 C CA . PHE A 1 80 ? -6.952 2.505 5.948 1.00 96.19 80 PHE A CA 1
ATOM 590 C C . PHE A 1 80 ? -8.285 3.055 6.446 1.00 96.19 80 PHE A C 1
ATOM 592 O O . PHE A 1 80 ? -8.892 3.923 5.818 1.00 96.19 80 PHE A O 1
ATOM 599 N N . GLU A 1 81 ? -8.723 2.595 7.611 1.00 94.50 81 GLU A N 1
ATOM 600 C CA . GLU A 1 81 ? -9.855 3.209 8.293 1.00 94.50 81 GLU A CA 1
ATOM 601 C C . GLU A 1 81 ? -9.568 4.695 8.598 1.00 94.50 81 GLU A C 1
ATOM 603 O O . GLU A 1 81 ? -8.414 5.084 8.852 1.00 94.50 81 GLU A O 1
ATOM 608 N N . PRO A 1 82 ? -10.599 5.559 8.533 1.00 87.25 82 PRO A N 1
ATOM 609 C CA . PRO A 1 82 ? -10.454 6.961 8.888 1.00 87.25 82 PRO A CA 1
ATOM 610 C C . PRO A 1 82 ? -10.074 7.116 10.360 1.00 87.25 82 PRO A C 1
ATOM 612 O O . PRO A 1 82 ? -10.527 6.362 11.219 1.00 87.25 82 PRO A O 1
ATOM 615 N N . ASP A 1 83 ? -9.268 8.134 10.656 1.00 74.56 83 ASP A N 1
ATOM 616 C CA . ASP A 1 83 ? -8.876 8.444 12.030 1.00 74.56 83 ASP A CA 1
ATOM 617 C C . ASP A 1 83 ? -10.121 8.664 12.912 1.00 74.56 83 ASP A C 1
ATOM 619 O O . ASP A 1 83 ? -10.939 9.549 12.645 1.00 74.56 83 ASP A O 1
ATOM 623 N N . GLY A 1 84 ? -10.250 7.869 13.978 1.00 66.38 84 GLY A N 1
ATOM 624 C CA . GLY A 1 84 ? -11.370 7.944 14.923 1.00 66.38 84 GLY A CA 1
ATOM 625 C C . GLY A 1 84 ? -12.618 7.138 14.541 1.00 66.38 84 GLY A C 1
ATOM 626 O O . GLY A 1 84 ? -13.677 7.414 15.111 1.00 66.38 84 GLY A O 1
ATOM 627 N N . ALA A 1 85 ? -12.500 6.199 13.593 1.00 56.16 85 ALA A N 1
ATOM 628 C CA . ALA A 1 85 ? -13.454 5.101 13.404 1.00 56.16 85 ALA A CA 1
ATOM 629 C C . ALA A 1 85 ? -13.546 4.185 14.638 1.00 56.16 85 ALA A C 1
ATOM 631 O O . ALA A 1 85 ? -12.526 4.037 15.353 1.00 56.16 85 ALA A O 1
#

Mean predicted aligned error: 6.43 Å

Nearest PDB structures (foldseek):
  8pn8-assembly1_G  TM=9.045E-01  e=1.696E-08  Methylorubrum extorquens AM1
  5vyz-assembly1_D  TM=9.696E-01  e=1.917E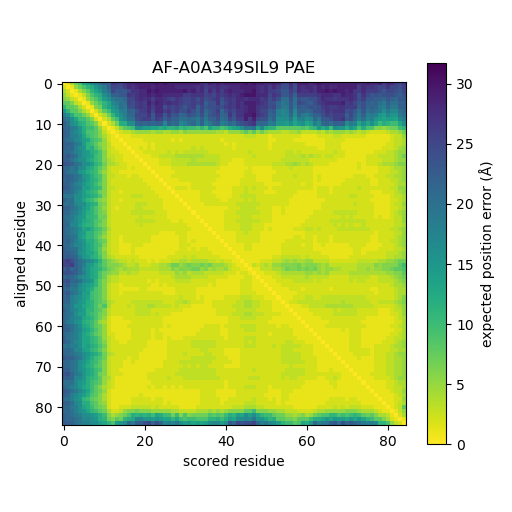-07  Lactococcus lactis
  3hb9-assembly1_A  TM=9.684E-01  e=3.867E-07  Staphylococcus aureus subsp. aureus Mu50
  5vyz-assembly1_C  TM=9.470E-01  e=2.811E-07  Lactococcus lactis
  4qsk-assembly1_A  TM=8.613E-01  e=3.403E-07  Listeria monocytogenes